Protein AF-A0AA35XN18-F1 (afdb_monomer)

Mean predicted aligned error: 10.0 Å

pLDDT: mean 86.42, std 17.16, range [40.06, 98.69]

Secondary structure (DSSP, 8-state):
-----------------------PPPP-HHHHHHHHHT-EE-TTS-EE-TTHHHHHHHHHHHHHHH-TTEEEEEEEEEEEEEEEE-SS-EEEEEEEEEEEEETT-SS-EEEEEEE-TTT--EE--EEEETTTTEEEEHHHHHHHHHHHHH--

Foldseek 3Di:
DDDDDDDDPPPPPPPPPPPPPPPPDADDPVNVVQQVVQWDADPVRATDTPPNVVLVVQQFVVCVVVPVQFPGWDDKGWDDKDWDDDPVGTFIWTKIWTFTDGPPDPHTAIFIWIAGPRVGDIDGQWDQDPVVRYIDRVVVVVVVVVVVVVVD

Radius of gyration: 24.9 Å; Cα contacts (8 Å, |Δi|>4): 191; chains: 1; bounding box: 86×48×55 Å

Nearest PDB structures (foldseek):
  2in5-assembly1_B  TM=7.064E-01  e=6.800E+00  Escherichia coli K-12
  2r4i-assembly1_B  TM=3.228E-01  e=2.141E+00  Cytophaga hutchinsonii ATCC 33406
  3ksp-assembly1_A-2  TM=3.504E-01  e=3.325E+00  Exiguobacterium sibiricum 255-15
  2kxg-assembly1_A  TM=3.631E-01  e=8.474E+00  Cucurbita maxima

Solvent-accessible surface area (backbone atoms only — not comparable to full-atom values): 9525 Å² total; per-residue (Å²): 135,84,88,79,82,88,87,82,80,81,77,80,77,77,76,81,79,78,80,76,76,80,75,80,83,74,69,50,74,65,57,56,51,53,53,63,73,43,54,41,74,48,99,86,72,47,66,40,56,70,63,50,72,59,51,55,51,51,48,47,52,50,46,55,69,74,37,78,61,46,74,48,71,79,48,77,42,70,71,49,76,49,76,47,83,56,99,88,51,51,52,57,33,39,35,27,44,34,35,30,35,37,67,97,44,90,63,75,43,61,46,60,35,39,34,27,81,87,83,67,50,70,49,60,62,55,42,81,38,78,94,77,71,42,60,42,51,51,66,64,53,54,54,52,56,55,51,58,61,74,77,106

Structure (mmCIF, N/CA/C/O backbone):
data_AF-A0AA35XN18-F1
#
_entry.id   AF-A0AA35XN18-F1
#
loop_
_atom_site.group_PDB
_atom_site.id
_atom_site.type_symbol
_atom_site.label_atom_id
_atom_site.label_alt_id
_atom_site.label_comp_id
_atom_site.label_asym_id
_atom_site.label_entity_id
_atom_site.label_seq_id
_atom_site.pdbx_PDB_ins_code
_atom_site.Cartn_x
_atom_site.Cartn_y
_atom_site.Cartn_z
_atom_site.occupancy
_atom_site.B_iso_or_equiv
_atom_site.auth_seq_id
_atom_site.auth_comp_id
_atom_site.auth_asym_id
_atom_site.auth_atom_id
_atom_site.pdbx_PDB_model_num
ATOM 1 N N . MET A 1 1 ? 68.238 -13.386 37.222 1.00 40.59 1 MET A N 1
ATOM 2 C CA . MET A 1 1 ? 67.939 -14.170 36.002 1.00 40.59 1 MET A CA 1
ATOM 3 C C . MET A 1 1 ? 66.487 -13.944 35.608 1.00 40.59 1 MET A C 1
ATOM 5 O O . MET A 1 1 ? 65.640 -14.123 36.467 1.00 40.59 1 MET A O 1
ATOM 9 N N . LYS A 1 2 ? 66.255 -13.660 34.314 1.00 42.41 2 LYS A N 1
ATOM 10 C CA . LYS A 1 2 ? 64.981 -13.736 33.560 1.00 42.41 2 LYS A CA 1
ATOM 11 C C . LYS A 1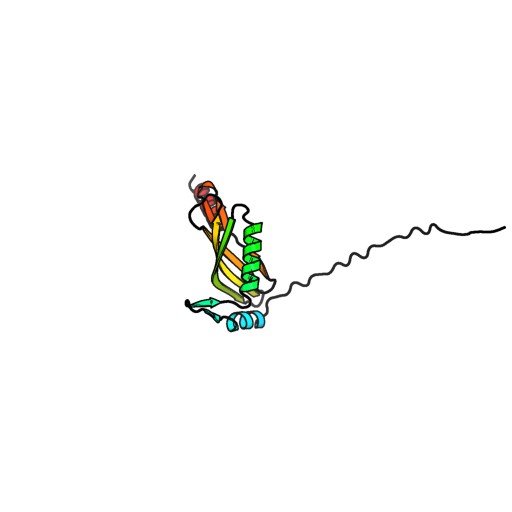 2 ? 63.956 -12.615 33.834 1.00 42.41 2 LYS A C 1
ATOM 13 O O . LYS A 1 2 ? 63.340 -12.593 34.883 1.00 42.41 2 LYS A O 1
ATOM 18 N N . LYS A 1 3 ? 63.825 -11.684 32.872 1.00 42.50 3 LYS A N 1
ATOM 19 C CA . LYS A 1 3 ? 62.665 -11.501 31.947 1.00 42.50 3 LYS A CA 1
ATOM 20 C C . LYS A 1 3 ? 61.751 -10.379 32.485 1.00 42.50 3 LYS A C 1
ATOM 22 O O . LYS A 1 3 ? 61.589 -10.294 33.684 1.00 42.50 3 LYS A O 1
ATOM 27 N N . CYS A 1 4 ? 61.150 -9.467 31.733 1.00 45.47 4 CYS A N 1
ATOM 28 C CA . CYS A 1 4 ? 60.997 -9.274 30.301 1.00 45.47 4 CYS A CA 1
ATOM 29 C C . CYS A 1 4 ? 60.789 -7.773 30.050 1.00 45.47 4 CYS A C 1
ATOM 31 O O . CYS A 1 4 ? 60.154 -7.078 30.837 1.00 45.47 4 CYS A O 1
ATOM 33 N N . LEU A 1 5 ? 61.334 -7.315 28.931 1.00 45.12 5 LEU A N 1
ATOM 34 C CA . LEU A 1 5 ? 61.043 -6.045 28.289 1.00 45.12 5 LEU A CA 1
ATOM 35 C C . LEU A 1 5 ? 59.566 -5.991 27.858 1.00 45.12 5 LEU A C 1
ATOM 37 O O . LEU A 1 5 ? 59.045 -7.014 27.422 1.00 45.12 5 LEU A O 1
ATOM 41 N N . SER A 1 6 ? 59.012 -4.774 27.840 1.00 50.03 6 SER A N 1
ATOM 42 C CA . SER A 1 6 ? 57.922 -4.321 26.960 1.00 50.03 6 SER A CA 1
ATOM 43 C C . SER A 1 6 ? 56.538 -4.935 27.172 1.00 50.03 6 SER A C 1
ATOM 45 O O . SER A 1 6 ? 56.379 -6.135 27.020 1.00 50.03 6 SER A O 1
ATOM 47 N N . LEU A 1 7 ? 55.528 -4.094 27.425 1.00 46.50 7 LEU A N 1
ATOM 48 C CA . LEU A 1 7 ? 54.203 -4.153 26.780 1.00 46.50 7 LEU A CA 1
ATOM 49 C C . LEU A 1 7 ? 53.260 -3.149 27.456 1.00 46.50 7 LEU A C 1
ATOM 51 O O . LEU A 1 7 ? 52.549 -3.479 28.396 1.00 46.50 7 LEU A O 1
ATOM 55 N N . LEU A 1 8 ? 53.233 -1.918 26.948 1.00 40.06 8 LEU A N 1
ATOM 56 C CA . LEU A 1 8 ? 51.986 -1.154 26.889 1.00 40.06 8 LEU A CA 1
ATOM 57 C C . LEU A 1 8 ? 52.066 -0.185 25.705 1.00 40.06 8 LEU A C 1
ATOM 59 O O . LEU A 1 8 ? 52.093 1.034 25.845 1.00 40.06 8 LEU A O 1
ATOM 63 N N . ALA A 1 9 ? 52.180 -0.758 24.506 1.00 47.88 9 ALA A N 1
ATOM 64 C CA . ALA A 1 9 ? 51.820 -0.039 23.297 1.00 47.88 9 ALA A CA 1
ATOM 65 C C . ALA A 1 9 ? 50.310 0.217 23.378 1.00 47.88 9 ALA A C 1
ATOM 67 O O . ALA A 1 9 ? 49.514 -0.720 23.319 1.00 47.88 9 ALA A O 1
ATOM 68 N N . ILE A 1 10 ? 49.934 1.476 23.591 1.00 52.22 10 ILE A N 1
ATOM 69 C CA . ILE A 1 10 ? 48.555 1.950 23.510 1.00 52.22 10 ILE A CA 1
ATOM 70 C C . ILE A 1 10 ? 48.096 1.690 22.074 1.00 52.22 10 ILE A C 1
ATOM 72 O O . ILE A 1 10 ? 48.487 2.384 21.137 1.00 52.22 10 ILE A O 1
ATOM 76 N N . PHE A 1 11 ? 47.324 0.622 21.903 1.00 48.34 11 PHE A N 1
ATOM 77 C CA . PHE A 1 11 ? 46.675 0.273 20.651 1.00 48.34 11 PHE A CA 1
ATOM 78 C C . PHE A 1 11 ? 45.570 1.308 20.414 1.00 48.34 11 PHE A C 1
ATOM 80 O O . PHE A 1 11 ? 44.488 1.226 20.992 1.00 48.34 11 PHE A O 1
ATOM 87 N N . ILE A 1 12 ? 45.855 2.321 19.594 1.00 56.25 12 ILE A N 1
ATOM 88 C CA . ILE A 1 12 ? 44.823 3.180 19.014 1.00 56.25 12 ILE A CA 1
ATOM 89 C C . ILE A 1 12 ? 44.071 2.302 18.011 1.00 56.25 12 ILE A C 1
ATOM 91 O O . ILE A 1 12 ? 44.497 2.123 16.871 1.00 56.25 12 ILE A O 1
ATOM 95 N N . VAL A 1 13 ? 42.972 1.701 18.459 1.00 56.22 13 VAL A N 1
ATOM 96 C CA . VAL A 1 13 ? 41.989 1.076 17.575 1.00 56.22 13 VAL A CA 1
ATOM 97 C C . VAL A 1 13 ? 41.266 2.217 16.866 1.00 56.22 13 VAL A C 1
ATOM 99 O O . VAL A 1 13 ? 40.279 2.750 17.362 1.00 56.22 13 VAL A O 1
ATOM 102 N N . VAL A 1 14 ? 41.801 2.639 15.720 1.00 56.88 14 VAL A N 1
ATOM 103 C CA . VAL A 1 14 ? 41.044 3.440 14.758 1.00 56.88 14 VAL A CA 1
ATOM 104 C C . VAL A 1 14 ? 39.990 2.506 14.179 1.00 56.88 14 VAL A C 1
ATOM 106 O O . VAL A 1 14 ? 40.282 1.665 13.329 1.00 56.88 14 VAL A O 1
ATOM 109 N N . THR A 1 15 ? 38.768 2.599 14.690 1.00 55.19 15 THR A N 1
ATOM 110 C CA . THR A 1 15 ? 37.610 1.991 14.049 1.00 55.19 15 THR A CA 1
ATOM 111 C C . THR A 1 15 ? 37.435 2.660 12.689 1.00 55.19 15 THR A C 1
ATOM 113 O O . THR A 1 15 ? 37.088 3.834 12.583 1.00 55.19 15 THR A O 1
ATOM 116 N N . LEU A 1 16 ? 37.727 1.908 11.628 1.00 53.66 16 LEU A N 1
ATOM 117 C CA . LEU A 1 16 ? 37.311 2.232 10.270 1.00 53.66 16 LEU A CA 1
ATOM 118 C C . LEU A 1 16 ? 35.782 2.287 10.260 1.00 53.66 16 LEU A C 1
ATOM 120 O O . LEU A 1 16 ? 35.112 1.261 10.168 1.00 53.66 16 LEU A O 1
ATOM 124 N N . VAL A 1 17 ? 35.225 3.489 10.387 1.00 61.75 17 VAL A N 1
ATOM 125 C CA . VAL A 1 17 ? 33.830 3.742 10.039 1.00 61.75 17 VAL A CA 1
ATOM 126 C C . VAL A 1 17 ? 33.756 3.622 8.521 1.00 61.75 17 VAL A C 1
ATOM 128 O O . VAL A 1 17 ? 34.115 4.540 7.788 1.00 61.75 17 VAL A O 1
ATOM 131 N N . SER A 1 18 ? 33.360 2.450 8.033 1.00 56.53 18 SER A N 1
ATOM 132 C CA . SER A 1 18 ? 33.000 2.267 6.633 1.00 56.53 18 SER A CA 1
ATOM 133 C C . SER A 1 18 ? 31.710 3.044 6.381 1.00 56.53 18 SER A C 1
ATOM 135 O O . SER A 1 18 ? 30.622 2.545 6.654 1.00 56.53 18 SER A O 1
ATOM 137 N N . THR A 1 19 ? 31.804 4.272 5.872 1.00 55.22 19 THR A N 1
ATOM 138 C CA . THR A 1 19 ? 30.643 4.945 5.281 1.00 55.22 19 THR A CA 1
ATOM 139 C C . THR A 1 19 ? 30.334 4.250 3.961 1.00 55.22 19 THR A C 1
ATOM 141 O O . THR A 1 19 ? 30.831 4.641 2.905 1.00 55.22 19 THR A O 1
ATOM 144 N N . ALA A 1 20 ? 29.561 3.168 4.023 1.00 57.56 20 ALA A N 1
ATOM 145 C CA . ALA A 1 20 ? 28.899 2.634 2.848 1.00 57.56 20 ALA A CA 1
ATOM 146 C C . ALA A 1 20 ? 27.914 3.703 2.360 1.00 57.56 20 ALA A C 1
ATOM 148 O O . ALA A 1 20 ? 26.862 3.916 2.958 1.00 57.56 20 ALA A O 1
ATOM 149 N N . THR A 1 21 ? 28.275 4.424 1.302 1.00 53.62 21 THR A N 1
ATOM 150 C CA . THR A 1 21 ? 27.311 5.224 0.551 1.00 53.62 21 THR A CA 1
ATOM 151 C C . THR A 1 21 ? 26.347 4.241 -0.108 1.00 53.62 21 THR A C 1
ATOM 153 O O . THR A 1 21 ? 26.713 3.591 -1.090 1.00 53.62 21 THR A O 1
ATOM 156 N N . ALA A 1 22 ? 25.145 4.069 0.445 1.00 56.06 22 ALA A N 1
ATOM 157 C CA . ALA A 1 22 ? 24.075 3.403 -0.282 1.00 56.06 22 ALA A CA 1
ATOM 158 C C . ALA A 1 22 ? 23.799 4.261 -1.522 1.00 56.06 22 ALA A C 1
ATOM 160 O O . ALA A 1 22 ? 23.341 5.393 -1.408 1.00 56.06 22 ALA A O 1
ATOM 161 N N . GLN A 1 23 ? 24.193 3.786 -2.702 1.00 59.50 23 GLN A N 1
ATOM 162 C CA . GLN A 1 23 ? 23.826 4.464 -3.935 1.00 59.50 23 GLN A CA 1
ATOM 163 C C . GLN A 1 23 ? 22.333 4.218 -4.136 1.00 59.50 23 GLN A C 1
ATOM 165 O O . GLN A 1 23 ? 21.933 3.075 -4.360 1.00 59.50 23 GLN A O 1
ATOM 170 N N . ASP A 1 24 ? 21.522 5.272 -4.028 1.00 69.38 24 ASP A N 1
ATOM 171 C CA . ASP A 1 24 ? 20.087 5.170 -4.270 1.00 69.38 24 ASP A CA 1
ATOM 172 C C . ASP A 1 24 ? 19.862 4.639 -5.686 1.00 69.38 24 ASP A C 1
ATOM 174 O O . ASP A 1 24 ? 20.267 5.243 -6.689 1.00 69.38 24 ASP A O 1
ATOM 178 N N . LYS A 1 25 ? 19.259 3.451 -5.764 1.00 81.19 25 LYS A N 1
ATOM 179 C CA . LYS A 1 25 ? 18.857 2.853 -7.031 1.00 81.19 25 LYS A CA 1
ATOM 180 C C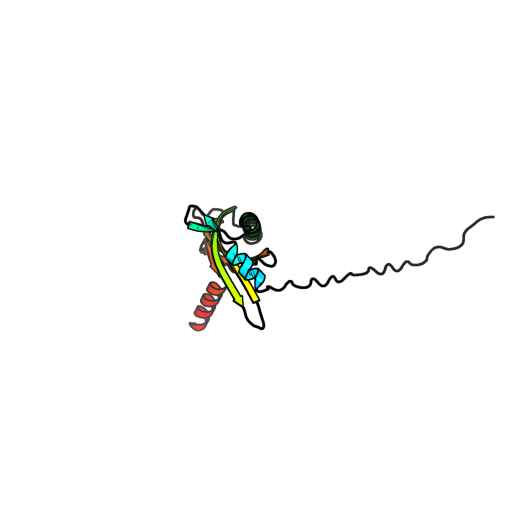 . LYS A 1 25 ? 17.823 3.792 -7.652 1.00 81.19 25 LYS A C 1
ATOM 182 O O . LYS A 1 25 ? 16.846 4.135 -7.000 1.00 81.19 25 LYS A O 1
ATOM 187 N N . LYS A 1 26 ? 18.048 4.227 -8.893 1.00 86.38 26 LYS A N 1
ATOM 188 C CA . LYS A 1 26 ? 17.102 5.068 -9.641 1.00 86.38 26 LYS A CA 1
ATOM 189 C C . LYS A 1 26 ? 16.214 4.204 -10.528 1.00 86.38 26 LYS A C 1
ATOM 191 O O . LYS A 1 26 ? 16.700 3.216 -11.074 1.00 86.38 26 LYS A O 1
ATOM 196 N N . VAL A 1 27 ? 14.955 4.606 -10.691 1.00 91.19 27 VAL A N 1
ATOM 197 C CA . VAL A 1 27 ? 14.019 3.960 -11.621 1.00 91.19 27 VAL A CA 1
ATOM 198 C C . VAL A 1 27 ? 14.500 4.166 -13.059 1.00 91.19 27 VAL A C 1
ATOM 200 O O . VAL A 1 27 ? 14.851 5.286 -13.451 1.00 91.19 27 VAL A O 1
ATOM 203 N N . VAL A 1 28 ? 14.509 3.098 -13.855 1.00 92.31 28 VAL A N 1
ATOM 204 C CA . VAL A 1 28 ? 14.809 3.132 -15.298 1.00 92.31 28 VAL A CA 1
ATOM 205 C C . VAL A 1 28 ? 13.595 2.715 -16.132 1.00 92.31 28 VAL A C 1
ATOM 207 O O . VAL A 1 28 ? 12.628 2.182 -15.596 1.00 92.31 28 VAL A O 1
ATOM 210 N N . ILE A 1 29 ? 13.619 2.970 -17.448 1.00 91.44 29 ILE A N 1
ATOM 211 C CA . ILE A 1 29 ? 12.483 2.684 -18.351 1.00 91.44 29 ILE A CA 1
ATOM 212 C C . ILE A 1 29 ? 12.100 1.195 -18.295 1.00 91.44 29 ILE A C 1
ATOM 214 O O . ILE A 1 29 ? 10.922 0.842 -18.266 1.00 91.44 29 ILE A O 1
ATOM 218 N N . GLU A 1 30 ? 13.104 0.331 -18.201 1.00 93.75 30 GLU A N 1
ATOM 219 C CA . GLU A 1 30 ? 12.968 -1.119 -18.123 1.00 93.75 30 GLU A CA 1
ATOM 220 C C . GLU A 1 30 ? 12.203 -1.568 -16.873 1.00 93.75 30 GLU A C 1
ATOM 222 O O . GLU A 1 30 ? 11.480 -2.562 -16.934 1.00 93.75 30 GLU A O 1
ATOM 227 N N . ASP A 1 31 ? 12.304 -0.834 -15.758 1.00 93.62 31 ASP A N 1
ATOM 228 C CA . ASP A 1 31 ? 11.530 -1.142 -14.556 1.00 93.62 31 ASP A CA 1
ATOM 229 C C . ASP A 1 31 ? 10.028 -0.944 -14.822 1.00 93.62 31 ASP A C 1
ATOM 231 O O . ASP A 1 31 ? 9.220 -1.775 -14.412 1.00 93.62 31 ASP A O 1
ATOM 235 N N . PHE A 1 32 ? 9.639 0.109 -15.552 1.00 91.31 32 PHE A N 1
ATOM 236 C CA . PHE A 1 32 ? 8.233 0.362 -15.892 1.00 91.31 32 PHE A CA 1
ATOM 237 C C . PHE A 1 32 ? 7.671 -0.667 -16.864 1.00 91.31 32 PHE A C 1
ATOM 239 O O . PHE A 1 32 ? 6.541 -1.116 -16.668 1.00 91.31 32 PHE A O 1
ATOM 246 N N . ILE A 1 33 ? 8.449 -1.014 -17.897 1.00 93.12 33 ILE A N 1
ATOM 247 C CA . ILE A 1 33 ? 8.079 -2.039 -18.880 1.00 93.12 33 ILE A CA 1
ATOM 248 C C . ILE A 1 33 ? 7.851 -3.356 -18.148 1.00 93.12 33 ILE A C 1
ATOM 250 O O . ILE A 1 33 ? 6.784 -3.948 -18.273 1.00 93.12 33 ILE A O 1
ATOM 254 N N . LYS A 1 34 ? 8.804 -3.747 -17.294 1.00 95.38 34 LYS A N 1
ATOM 255 C CA . LYS A 1 34 ? 8.698 -4.967 -16.500 1.00 95.38 34 LYS A CA 1
ATOM 256 C C . LYS A 1 34 ? 7.426 -4.988 -15.657 1.00 95.38 34 LYS A C 1
ATOM 258 O O . LYS A 1 34 ? 6.745 -6.002 -15.679 1.00 95.38 34 LYS A O 1
ATOM 263 N N . GLN A 1 35 ? 7.110 -3.918 -14.919 1.00 94.75 35 GLN A N 1
ATOM 264 C CA . GLN A 1 35 ? 5.898 -3.889 -14.087 1.00 94.75 35 GLN A CA 1
ATOM 265 C C . GLN A 1 35 ? 4.619 -4.017 -14.923 1.00 94.75 35 GLN A C 1
ATOM 267 O O . GLN A 1 35 ? 3.770 -4.831 -14.580 1.00 94.75 35 GLN A O 1
ATOM 272 N N . HIS A 1 36 ? 4.502 -3.267 -16.025 1.00 91.62 36 HIS A N 1
ATOM 273 C CA . HIS A 1 36 ? 3.318 -3.316 -16.891 1.00 91.62 36 HIS A CA 1
ATOM 274 C C . HIS A 1 36 ? 3.122 -4.681 -17.557 1.00 91.62 36 HIS A C 1
ATOM 276 O O . HIS A 1 36 ? 2.006 -5.188 -17.597 1.00 91.62 36 HIS A O 1
ATOM 282 N N . GLU A 1 37 ? 4.190 -5.279 -18.086 1.00 94.12 37 GLU A N 1
ATOM 283 C CA . GLU A 1 37 ? 4.111 -6.569 -18.784 1.00 94.12 37 GLU A CA 1
ATOM 284 C C . GLU A 1 37 ? 3.795 -7.739 -17.846 1.00 94.12 37 GLU A C 1
ATOM 286 O O . GLU A 1 37 ? 3.328 -8.778 -18.303 1.00 94.12 37 GLU A O 1
ATOM 291 N N . GLY A 1 38 ? 4.056 -7.592 -16.546 1.00 93.19 38 GLY A N 1
ATOM 292 C CA . GLY A 1 38 ? 3.787 -8.634 -15.558 1.00 93.19 38 GLY A CA 1
ATOM 293 C C . GLY A 1 38 ? 2.448 -8.509 -14.838 1.00 93.19 38 GLY A C 1
ATOM 294 O O . GLY A 1 38 ? 2.289 -9.134 -13.791 1.00 93.19 38 GLY A O 1
ATOM 295 N N . PHE A 1 39 ? 1.516 -7.701 -15.346 1.00 95.12 39 PHE A N 1
ATOM 296 C CA . PHE A 1 39 ? 0.135 -7.721 -14.876 1.00 95.12 39 PHE A CA 1
ATOM 297 C C . PHE A 1 39 ? -0.584 -8.976 -15.365 1.00 95.12 39 PHE A C 1
ATOM 299 O O . PHE A 1 39 ? -0.586 -9.294 -16.554 1.00 95.12 39 PHE A O 1
ATOM 306 N N . GLU A 1 40 ? -1.220 -9.669 -14.429 1.00 95.06 40 GLU A N 1
ATOM 307 C CA . GLU A 1 40 ? -2.091 -10.811 -14.692 1.00 95.06 40 GLU A CA 1
ATOM 308 C C . GLU A 1 40 ? -3.527 -10.455 -14.290 1.00 95.06 40 GLU A C 1
ATOM 310 O O . GLU A 1 40 ? -3.734 -9.625 -13.412 1.00 95.06 40 GLU A O 1
ATOM 315 N N . GLU A 1 41 ? -4.527 -11.075 -14.909 1.00 94.25 41 GLU A N 1
ATOM 316 C CA . GLU A 1 41 ? -5.934 -10.930 -14.517 1.00 94.25 41 GLU A CA 1
ATOM 317 C C . GLU A 1 41 ? -6.368 -12.175 -13.736 1.00 94.25 41 GLU A C 1
ATOM 319 O O . GLU A 1 41 ? -6.063 -13.307 -14.132 1.00 94.25 41 GLU A O 1
ATOM 324 N N . ASN A 1 42 ? -7.053 -11.983 -12.609 1.00 90.62 42 ASN A N 1
ATOM 325 C CA . ASN A 1 42 ? -7.605 -13.086 -11.828 1.00 90.62 42 ASN A CA 1
ATOM 326 C C . ASN A 1 42 ? -9.003 -13.503 -12.322 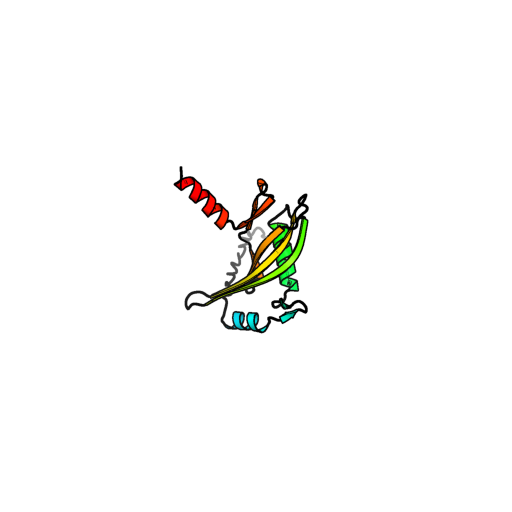1.00 90.62 42 ASN A C 1
ATOM 328 O O . ASN A 1 42 ? -9.563 -12.922 -13.246 1.00 90.62 42 ASN A O 1
ATOM 332 N N . ALA A 1 43 ? -9.585 -14.538 -11.709 1.00 91.94 43 ALA A N 1
ATOM 333 C CA . ALA A 1 43 ? -10.895 -15.057 -12.118 1.00 91.94 43 ALA A CA 1
ATOM 334 C C . ALA A 1 43 ? -12.052 -14.053 -11.934 1.00 91.94 43 ALA A C 1
ATOM 336 O O . ALA A 1 43 ? -13.096 -14.214 -12.564 1.00 91.94 43 ALA A O 1
ATOM 337 N N . ASP A 1 44 ? -11.856 -13.045 -11.085 1.00 90.06 44 ASP A N 1
ATOM 338 C CA . ASP A 1 44 ? -12.828 -12.004 -10.757 1.00 90.06 44 ASP A CA 1
ATOM 339 C C . ASP A 1 44 ? -12.615 -10.726 -11.598 1.00 90.06 44 ASP A C 1
ATOM 341 O O . ASP A 1 44 ? -13.343 -9.748 -11.434 1.00 90.06 44 ASP A O 1
ATOM 345 N N . GLY A 1 45 ? -11.645 -10.737 -12.522 1.00 90.19 45 GLY A N 1
ATOM 346 C CA . GLY A 1 45 ? -11.302 -9.598 -13.373 1.00 90.19 45 GLY A CA 1
ATOM 347 C C . GLY A 1 45 ? -10.408 -8.550 -12.704 1.00 90.19 45 GLY A C 1
ATOM 348 O O . GLY A 1 45 ? -10.265 -7.444 -13.223 1.00 90.19 45 GLY A O 1
ATOM 349 N N . GLU A 1 46 ? -9.813 -8.858 -11.548 1.00 89.69 46 GLU A N 1
ATOM 350 C CA . GLU A 1 46 ? -8.889 -7.953 -10.859 1.00 89.69 46 GLU A CA 1
ATOM 351 C C . GLU A 1 46 ? -7.458 -8.130 -11.378 1.00 89.69 46 GLU A C 1
ATOM 353 O O . GLU A 1 46 ? -6.990 -9.249 -11.622 1.00 89.69 46 GLU A O 1
ATOM 358 N N . ILE A 1 47 ? -6.734 -7.015 -11.485 1.00 92.81 47 ILE A N 1
ATOM 359 C CA . ILE A 1 47 ? -5.319 -7.016 -11.855 1.00 92.81 47 ILE A CA 1
ATOM 360 C C . ILE A 1 47 ? -4.472 -7.499 -10.672 1.00 92.81 47 ILE A C 1
ATOM 362 O O . ILE A 1 47 ? -4.564 -7.000 -9.550 1.00 92.81 47 ILE A O 1
ATOM 366 N N . ILE A 1 48 ? -3.587 -8.451 -10.949 1.00 94.62 48 ILE A N 1
ATOM 367 C CA . ILE A 1 48 ? -2.564 -8.954 -10.044 1.00 94.62 48 ILE A CA 1
ATOM 368 C C . ILE A 1 48 ? -1.202 -8.416 -10.507 1.00 94.62 48 ILE A C 1
ATOM 370 O O . ILE A 1 48 ? -0.722 -8.804 -11.575 1.00 94.62 48 ILE A O 1
ATOM 374 N N . PRO A 1 49 ? -0.532 -7.564 -9.708 1.00 95.19 49 PRO A N 1
ATOM 375 C CA . PRO A 1 49 ? 0.826 -7.132 -9.997 1.00 95.19 49 PRO A CA 1
ATOM 376 C C . PRO A 1 49 ? 1.850 -8.228 -9.688 1.00 95.19 49 PRO A C 1
ATOM 378 O O . PRO A 1 49 ? 1.618 -9.152 -8.895 1.00 95.19 49 PRO A O 1
ATOM 381 N N . ILE A 1 50 ? 3.045 -8.074 -10.259 1.00 94.88 50 ILE A N 1
ATOM 382 C CA . ILE A 1 50 ? 4.173 -8.973 -10.016 1.00 94.88 50 ILE A CA 1
ATOM 383 C C . ILE A 1 50 ? 4.437 -9.079 -8.514 1.00 94.88 50 ILE A C 1
ATOM 385 O O . ILE A 1 50 ? 4.566 -8.080 -7.811 1.00 94.88 50 ILE A O 1
ATOM 389 N N . ASN A 1 51 ? 4.607 -10.312 -8.033 1.00 93.94 51 ASN A N 1
ATOM 390 C CA . ASN A 1 51 ? 4.999 -10.592 -6.652 1.00 93.94 51 ASN A CA 1
ATOM 391 C C . ASN A 1 51 ? 3.974 -10.133 -5.592 1.00 93.94 51 ASN A C 1
ATOM 393 O O . ASN A 1 51 ? 4.337 -9.818 -4.455 1.00 93.94 51 ASN A O 1
ATOM 397 N N . ILE A 1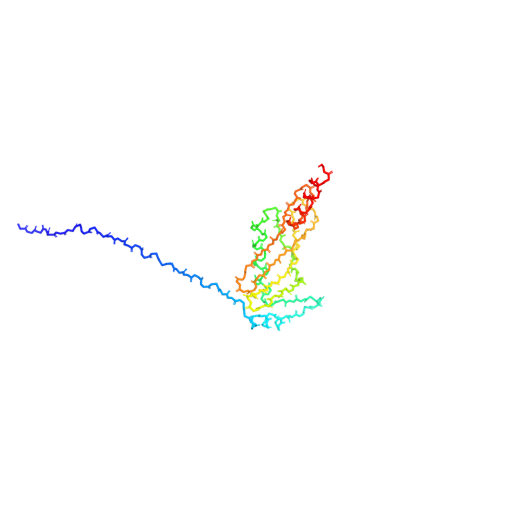 52 ? 2.679 -10.172 -5.930 1.00 95.81 52 ILE A N 1
ATOM 398 C CA . ILE A 1 52 ? 1.568 -9.793 -5.040 1.00 95.81 52 ILE A CA 1
ATOM 399 C C . ILE A 1 52 ? 1.649 -10.400 -3.628 1.00 95.81 52 ILE A C 1
ATOM 401 O O . ILE A 1 52 ? 1.286 -9.758 -2.649 1.00 95.81 52 ILE A O 1
ATOM 405 N N . LYS A 1 53 ? 2.176 -11.624 -3.474 1.00 96.06 53 LYS A N 1
ATOM 406 C CA . LYS A 1 53 ? 2.318 -12.273 -2.158 1.00 96.06 53 LYS A CA 1
ATOM 407 C C . LYS A 1 53 ? 3.287 -11.528 -1.241 1.00 96.06 53 LYS A C 1
ATOM 409 O O . LYS A 1 53 ? 2.999 -11.372 -0.055 1.00 96.06 53 LYS A O 1
ATOM 414 N N . GLU A 1 54 ? 4.430 -11.089 -1.766 1.00 97.25 54 GLU A N 1
ATOM 415 C CA . GLU A 1 54 ? 5.406 -10.322 -0.989 1.00 97.25 54 GLU A CA 1
ATOM 416 C C . GLU A 1 54 ? 4.886 -8.912 -0.706 1.00 97.25 54 GLU A C 1
ATOM 418 O O . GLU A 1 54 ? 5.000 -8.443 0.427 1.00 97.25 54 GLU A O 1
ATOM 423 N N . ILE A 1 55 ? 4.261 -8.275 -1.699 1.00 97.88 55 ILE A N 1
ATOM 424 C CA . ILE A 1 55 ? 3.647 -6.950 -1.553 1.00 97.88 55 ILE A CA 1
ATOM 425 C C . ILE A 1 55 ? 2.603 -6.981 -0.434 1.00 97.88 55 ILE A C 1
ATOM 427 O O . ILE A 1 55 ? 2.711 -6.234 0.537 1.00 97.88 55 ILE A O 1
ATOM 431 N N . ASN A 1 56 ? 1.675 -7.938 -0.484 1.00 98.25 56 ASN A N 1
ATOM 432 C CA . ASN A 1 56 ? 0.639 -8.106 0.531 1.00 98.25 56 ASN A CA 1
ATOM 433 C C . ASN A 1 56 ? 1.211 -8.390 1.925 1.00 98.25 56 ASN A C 1
ATOM 435 O O . ASN A 1 56 ? 0.591 -8.037 2.925 1.00 98.25 56 ASN A O 1
ATOM 439 N N . LYS A 1 57 ? 2.377 -9.037 2.031 1.00 98.38 57 LYS A N 1
ATOM 440 C CA . LYS A 1 57 ? 3.053 -9.225 3.322 1.00 98.38 57 LYS A CA 1
ATOM 441 C C . LYS A 1 57 ? 3.609 -7.903 3.856 1.00 98.38 57 LYS A C 1
ATOM 443 O O . LYS A 1 57 ? 3.441 -7.623 5.039 1.00 98.38 57 LYS A O 1
ATOM 448 N N . LYS A 1 58 ? 4.255 -7.106 3.002 1.00 98.50 58 LYS A N 1
ATOM 449 C CA . LYS A 1 58 ? 4.814 -5.799 3.382 1.00 98.50 58 LYS A CA 1
ATOM 450 C C . LYS A 1 58 ? 3.723 -4.806 3.765 1.00 98.50 58 LYS A C 1
ATOM 452 O O . LYS 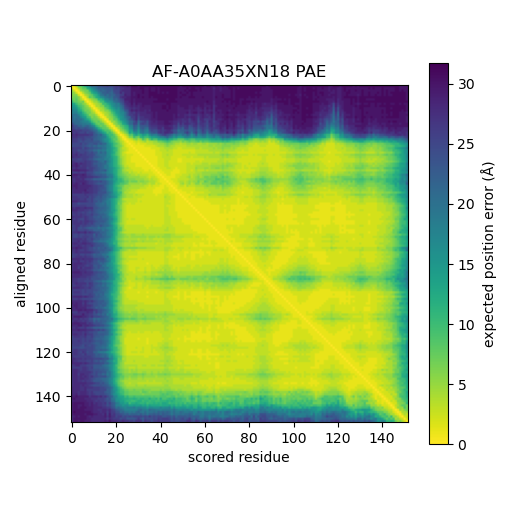A 1 58 ? 3.879 -4.117 4.762 1.00 98.50 58 LYS A O 1
ATOM 457 N N . ILE A 1 59 ? 2.614 -4.787 3.027 1.00 98.69 59 ILE A N 1
ATOM 458 C CA . ILE A 1 59 ? 1.460 -3.933 3.329 1.00 98.69 59 ILE A CA 1
ATOM 459 C C . ILE A 1 59 ? 0.858 -4.282 4.690 1.00 98.69 59 ILE A C 1
ATOM 461 O O . ILE A 1 59 ? 0.660 -3.383 5.497 1.00 98.69 59 ILE A O 1
ATOM 465 N N . ARG A 1 60 ? 0.634 -5.572 4.987 1.00 98.56 60 ARG A N 1
ATOM 466 C CA . ARG A 1 60 ? 0.139 -5.983 6.314 1.00 98.56 60 ARG A CA 1
ATOM 467 C C . ARG A 1 60 ? 1.072 -5.534 7.431 1.00 98.56 60 ARG A C 1
ATOM 469 O O . ARG A 1 60 ? 0.618 -4.891 8.360 1.00 98.56 60 ARG A O 1
ATOM 476 N N . PHE A 1 61 ? 2.371 -5.801 7.288 1.00 98.31 61 PHE A N 1
ATOM 477 C CA . PHE A 1 61 ? 3.361 -5.380 8.280 1.00 98.31 61 PHE A CA 1
ATOM 478 C C . PHE A 1 61 ? 3.361 -3.859 8.492 1.00 98.31 61 PHE A C 1
ATOM 480 O O . PHE A 1 61 ? 3.394 -3.398 9.624 1.00 98.31 61 PHE A O 1
ATOM 487 N N . PHE A 1 62 ? 3.283 -3.086 7.407 1.00 98.56 62 PHE A N 1
ATOM 488 C CA . PHE A 1 62 ? 3.201 -1.631 7.475 1.00 98.56 62 PHE A CA 1
ATOM 489 C C . PHE A 1 62 ? 1.935 -1.148 8.196 1.00 98.56 62 PHE A C 1
ATOM 491 O O . PHE A 1 62 ? 2.033 -0.266 9.042 1.00 98.56 62 PHE A O 1
ATOM 498 N N . ILE A 1 63 ? 0.764 -1.715 7.886 1.00 98.44 63 ILE A N 1
ATOM 499 C CA . ILE A 1 63 ? -0.499 -1.345 8.542 1.00 98.44 63 ILE A CA 1
ATOM 500 C C . ILE A 1 63 ? -0.450 -1.692 10.031 1.00 98.44 63 ILE A C 1
ATOM 502 O O . ILE A 1 63 ? -0.787 -0.840 10.847 1.00 98.44 63 ILE A O 1
ATOM 506 N N . ASP A 1 64 ? 0.011 -2.897 10.375 1.00 97.38 64 ASP A N 1
ATOM 507 C CA . ASP A 1 64 ? 0.115 -3.361 11.762 1.00 97.38 64 ASP A CA 1
ATOM 508 C C . ASP A 1 64 ? 1.077 -2.477 12.585 1.00 97.38 64 ASP A C 1
ATOM 510 O O . ASP A 1 64 ? 0.846 -2.237 13.769 1.00 97.38 64 ASP A O 1
ATOM 514 N N . GLU A 1 65 ? 2.153 -1.970 11.967 1.00 97.88 65 GLU A N 1
ATOM 515 C CA . GLU A 1 65 ? 3.105 -1.056 12.614 1.00 97.88 65 GLU A CA 1
ATOM 516 C C . GLU A 1 65 ? 2.563 0.379 12.722 1.00 97.88 65 GLU A C 1
ATOM 518 O O . GLU A 1 65 ? 2.710 1.016 13.767 1.00 97.88 65 GLU A O 1
ATOM 523 N N . LYS A 1 66 ? 1.935 0.898 11.658 1.00 97.69 66 LYS A N 1
ATOM 524 C CA . LYS A 1 66 ? 1.470 2.292 11.586 1.00 97.69 66 LYS A CA 1
ATOM 525 C C . LYS A 1 66 ? 0.178 2.532 12.372 1.00 97.69 66 LYS A C 1
ATOM 527 O O . LYS A 1 66 ? 0.009 3.619 12.921 1.00 97.69 66 LYS A O 1
ATOM 532 N N . PHE A 1 67 ? -0.724 1.553 12.427 1.00 97.56 67 PHE A N 1
ATOM 533 C CA . PHE A 1 67 ? -2.062 1.699 13.004 1.00 97.56 67 PHE A CA 1
ATOM 534 C C . PHE A 1 67 ? -2.315 0.649 14.099 1.00 97.56 67 PHE A C 1
ATOM 536 O O . PHE A 1 67 ? -2.942 -0.379 13.843 1.00 97.56 67 PHE A O 1
ATOM 543 N N . PRO A 1 68 ? -1.877 0.901 15.349 1.00 96.62 68 PRO A N 1
ATOM 544 C CA . PRO A 1 68 ? -2.014 -0.057 16.453 1.00 96.62 68 PRO A CA 1
ATOM 545 C C . PRO A 1 68 ? -3.461 -0.422 16.821 1.00 96.62 68 PRO A C 1
ATOM 547 O O . PRO A 1 68 ? -3.694 -1.399 17.527 1.00 96.62 68 PRO A O 1
ATOM 550 N N . ASN A 1 69 ? -4.433 0.380 16.382 1.00 96.88 69 ASN A N 1
ATOM 551 C CA . ASN A 1 69 ? -5.865 0.154 16.566 1.00 96.88 69 ASN A CA 1
ATOM 552 C C . ASN A 1 69 ? -6.466 -0.822 15.532 1.00 96.88 69 ASN A C 1
ATOM 554 O O . ASN A 1 69 ? -7.627 -1.218 15.664 1.00 96.88 69 ASN A O 1
ATOM 558 N N . VAL A 1 70 ? -5.706 -1.221 14.506 1.00 97.88 70 VAL A N 1
ATOM 559 C CA . VAL A 1 70 ? -6.118 -2.236 13.530 1.00 97.88 70 VAL A CA 1
ATOM 560 C C . VAL A 1 70 ? -5.860 -3.636 14.094 1.00 97.88 70 VAL A C 1
ATOM 562 O O . VAL A 1 70 ? -4.743 -3.987 14.453 1.00 97.88 70 VAL A O 1
ATOM 565 N N . GLU A 1 71 ? -6.904 -4.464 14.143 1.00 97.25 71 GLU A N 1
ATOM 566 C CA . GLU A 1 71 ? -6.845 -5.864 14.578 1.00 97.25 71 GLU A CA 1
ATOM 567 C C . GLU A 1 71 ? -6.266 -6.772 13.482 1.00 97.25 71 GLU A C 1
ATOM 569 O O . GLU A 1 71 ? -5.443 -7.644 13.753 1.00 97.25 71 GLU A O 1
ATOM 574 N N . TYR A 1 72 ? -6.718 -6.590 12.235 1.00 97.69 72 TYR A N 1
ATOM 575 C CA . TYR A 1 72 ? -6.161 -7.274 11.067 1.00 97.69 72 TYR A CA 1
ATOM 576 C C . TYR A 1 72 ? -6.536 -6.588 9.749 1.00 97.69 72 TYR A C 1
ATOM 578 O O . TYR A 1 72 ? -7.575 -5.938 9.619 1.00 97.69 72 TYR A O 1
ATOM 586 N N . THR A 1 73 ? -5.729 -6.833 8.714 1.00 98.25 73 THR A N 1
ATOM 587 C CA . THR A 1 73 ? -6.052 -6.477 7.323 1.00 98.25 73 THR A CA 1
ATOM 588 C C . THR A 1 73 ? -6.667 -7.673 6.594 1.00 98.25 73 THR A C 1
ATOM 590 O O . THR A 1 73 ? -5.990 -8.678 6.337 1.00 98.25 73 THR A O 1
ATOM 593 N N . ARG A 1 74 ? -7.958 -7.572 6.253 1.00 96.25 74 ARG A N 1
ATOM 594 C CA . ARG A 1 74 ? -8.753 -8.639 5.626 1.00 96.25 74 ARG A CA 1
ATOM 595 C C . ARG A 1 74 ? -8.384 -8.839 4.163 1.00 96.25 74 ARG A C 1
A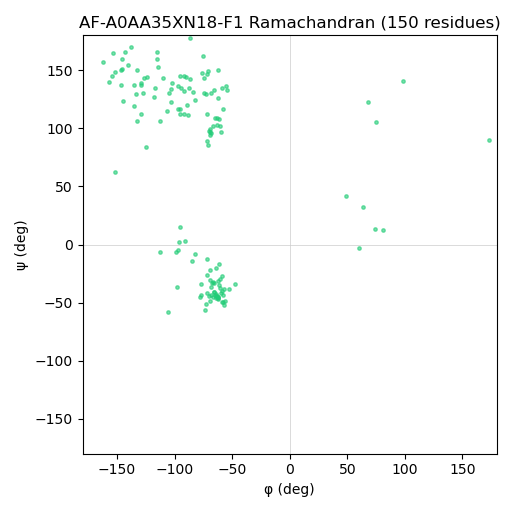TOM 597 O O . ARG A 1 74 ? -8.042 -9.953 3.771 1.00 96.25 74 ARG A O 1
ATOM 604 N N . ASN A 1 75 ? -8.479 -7.772 3.374 1.00 96.06 75 ASN A N 1
ATOM 605 C CA . ASN A 1 75 ? -8.225 -7.801 1.939 1.00 96.06 75 ASN A CA 1
ATOM 606 C C . ASN A 1 75 ? -7.316 -6.644 1.522 1.00 96.06 75 ASN A C 1
ATOM 608 O O . ASN A 1 75 ? -7.329 -5.591 2.155 1.00 96.06 75 ASN A O 1
ATOM 612 N N . ILE A 1 76 ? -6.530 -6.865 0.473 1.00 97.50 76 ILE A N 1
ATOM 613 C CA . ILE A 1 76 ? -5.642 -5.873 -0.137 1.00 97.50 76 ILE A CA 1
ATOM 614 C C . ILE A 1 76 ? -5.900 -5.964 -1.633 1.00 97.50 76 ILE A C 1
ATOM 616 O O . ILE A 1 76 ? -5.531 -6.958 -2.260 1.00 97.50 76 ILE A O 1
ATOM 620 N N . ILE A 1 77 ? -6.590 -4.962 -2.161 1.00 96.12 77 ILE A N 1
ATOM 621 C CA . ILE A 1 77 ? -7.069 -4.927 -3.540 1.00 96.12 77 ILE A CA 1
ATOM 622 C C . ILE A 1 77 ? -6.166 -3.974 -4.302 1.00 96.12 77 ILE A C 1
ATOM 624 O O . ILE A 1 77 ? -5.902 -2.868 -3.832 1.00 96.12 77 ILE A O 1
ATOM 628 N N . TRP A 1 78 ? -5.658 -4.412 -5.448 1.00 97.25 78 TRP A N 1
ATOM 629 C CA . TRP A 1 78 ? -4.913 -3.527 -6.332 1.00 97.25 78 TRP A CA 1
ATOM 630 C C . TRP A 1 78 ? -5.861 -2.485 -6.928 1.00 97.25 78 TRP A C 1
ATOM 632 O O . TRP A 1 78 ? -6.922 -2.845 -7.431 1.00 97.25 78 TRP A O 1
ATOM 642 N N . ASP A 1 79 ? -5.482 -1.214 -6.852 1.00 96.88 79 ASP A N 1
ATOM 643 C CA . ASP A 1 79 ? -6.293 -0.099 -7.344 1.00 96.88 79 ASP A CA 1
ATOM 644 C C . ASP A 1 79 ? -5.726 0.472 -8.644 1.00 96.88 79 ASP A C 1
ATOM 646 O O . ASP A 1 79 ? -6.385 0.499 -9.683 1.00 96.88 79 ASP A O 1
ATOM 650 N N . SER A 1 80 ? -4.471 0.915 -8.593 1.00 96.44 80 SER A N 1
ATOM 651 C CA . SER A 1 80 ? -3.863 1.646 -9.696 1.00 96.44 80 SER A CA 1
ATOM 652 C C . SER A 1 80 ? -2.343 1.504 -9.727 1.00 96.44 80 SER A C 1
ATOM 654 O O . SER A 1 80 ? -1.691 1.046 -8.783 1.00 96.44 80 SER A O 1
ATOM 656 N N . TYR A 1 81 ? -1.754 1.879 -10.863 1.00 95.81 81 TYR A N 1
ATOM 657 C CA . TYR A 1 81 ? -0.312 1.996 -11.031 1.00 95.81 81 TYR A CA 1
ATOM 658 C C . TYR A 1 81 ? 0.024 3.363 -11.618 1.00 95.81 81 TYR A C 1
ATOM 660 O O . TYR A 1 81 ? -0.312 3.668 -12.762 1.00 95.81 81 TYR A O 1
ATOM 668 N N . GLU A 1 82 ? 0.676 4.189 -10.811 1.00 94.88 82 GLU A N 1
ATOM 669 C CA . GLU A 1 82 ? 1.089 5.539 -11.161 1.00 94.88 82 GLU A CA 1
ATOM 670 C C . GLU A 1 82 ? 2.528 5.518 -11.676 1.00 94.88 82 GLU A C 1
ATOM 672 O O . GLU A 1 82 ? 3.411 4.898 -11.078 1.00 94.88 82 GLU A O 1
ATOM 677 N N . THR A 1 83 ? 2.783 6.222 -12.778 1.00 93.44 83 THR A N 1
ATOM 678 C CA . THR A 1 83 ? 4.127 6.373 -13.341 1.00 93.44 83 THR A CA 1
ATOM 679 C C . THR A 1 83 ? 4.382 7.815 -13.739 1.00 93.44 83 THR A C 1
ATOM 681 O O . THR A 1 83 ? 3.549 8.430 -14.403 1.00 93.44 83 THR A O 1
ATOM 684 N N . PHE A 1 84 ? 5.574 8.314 -13.432 1.00 92.94 84 PHE A N 1
ATOM 685 C CA . PHE A 1 84 ? 6.062 9.605 -13.892 1.00 92.94 84 PHE A CA 1
ATOM 686 C C . PHE A 1 84 ? 7.425 9.440 -14.549 1.00 92.94 84 PHE A C 1
ATOM 688 O O . PHE A 1 84 ? 8.332 8.821 -13.988 1.00 92.94 84 PHE A O 1
ATOM 695 N N . ILE A 1 85 ? 7.577 10.004 -15.747 1.00 90.94 85 ILE A N 1
ATOM 696 C CA . ILE A 1 85 ? 8.822 9.946 -16.511 1.00 90.94 85 ILE A CA 1
ATOM 697 C C . ILE A 1 85 ? 9.126 11.331 -17.069 1.00 90.94 85 ILE A C 1
ATOM 699 O O . ILE A 1 85 ? 8.386 11.869 -17.889 1.00 90.94 85 ILE A O 1
ATOM 703 N N . SER A 1 86 ? 10.270 11.877 -16.671 1.00 90.62 86 SER A N 1
ATOM 704 C CA . SER A 1 86 ? 10.829 13.108 -17.222 1.00 90.62 86 SER A CA 1
ATOM 705 C C . SER A 1 86 ? 12.350 12.979 -17.422 1.00 90.62 86 SER A C 1
ATOM 707 O O . SER A 1 86 ? 12.975 12.013 -16.958 1.00 90.62 86 SER A O 1
ATOM 709 N N . PRO A 1 87 ? 12.992 13.945 -18.106 1.00 90.19 87 PRO A N 1
ATOM 710 C CA . PRO A 1 87 ? 14.451 13.998 -18.185 1.00 90.19 87 PRO A CA 1
ATOM 711 C C . PRO A 1 87 ? 15.141 14.110 -16.817 1.00 90.19 87 PRO A C 1
ATOM 713 O O . PRO A 1 87 ? 16.278 13.666 -16.680 1.00 90.19 87 PRO A O 1
ATOM 716 N N . PHE A 1 88 ? 14.465 14.684 -15.818 1.00 88.81 88 PHE A N 1
ATOM 717 C CA . PHE A 1 88 ? 15.043 14.990 -14.507 1.00 88.81 88 PHE A CA 1
ATOM 718 C C . PHE A 1 88 ? 14.731 13.928 -13.457 1.00 88.81 88 PHE A C 1
ATOM 720 O O . PHE A 1 88 ? 15.588 13.618 -12.633 1.00 88.81 88 PHE A O 1
ATOM 727 N N . ASP A 1 89 ? 13.530 13.357 -13.514 1.00 89.31 89 ASP A N 1
ATOM 728 C CA . ASP A 1 89 ? 13.031 12.444 -12.494 1.00 89.31 89 ASP A CA 1
ATOM 729 C C . ASP A 1 89 ? 12.147 11.336 -13.076 1.00 89.31 89 ASP A C 1
ATOM 731 O O . ASP A 1 89 ? 11.517 11.507 -14.128 1.00 89.31 89 ASP A O 1
ATOM 735 N N . LYS A 1 90 ? 12.150 10.187 -12.401 1.00 92.56 90 LYS A N 1
ATOM 736 C CA . LYS A 1 90 ? 11.399 8.982 -12.754 1.00 92.56 90 LYS A CA 1
ATOM 737 C C . LYS A 1 90 ? 10.940 8.287 -11.479 1.00 92.56 90 LYS A C 1
ATOM 739 O O . LYS A 1 90 ? 11.778 7.891 -10.670 1.00 92.56 90 LYS A O 1
ATOM 744 N N . PHE A 1 91 ? 9.639 8.069 -11.344 1.00 92.75 91 PHE A N 1
ATOM 745 C CA . PHE A 1 91 ? 9.075 7.326 -10.219 1.00 92.75 91 PHE A CA 1
ATOM 746 C C . PHE A 1 91 ? 7.851 6.519 -10.629 1.00 92.75 91 PHE A C 1
ATOM 748 O O . PHE A 1 91 ? 7.212 6.795 -11.646 1.00 92.75 91 PHE A O 1
ATOM 755 N N . HIS A 1 92 ? 7.540 5.511 -9.821 1.00 94.88 92 HIS A N 1
ATOM 756 C CA . HIS A 1 92 ? 6.364 4.676 -9.989 1.00 94.88 92 HIS A CA 1
ATOM 757 C C . HIS A 1 92 ? 5.868 4.110 -8.667 1.00 94.88 92 HIS A C 1
ATOM 759 O O . HIS A 1 92 ? 6.667 3.818 -7.775 1.00 94.88 92 HIS A O 1
ATOM 765 N N . PHE A 1 93 ? 4.557 3.918 -8.570 1.00 96.44 93 PHE A N 1
ATOM 766 C CA . PHE A 1 93 ? 3.913 3.383 -7.378 1.00 96.44 93 PHE A CA 1
ATOM 767 C C . PHE A 1 93 ? 2.706 2.539 -7.756 1.00 96.44 93 PHE A C 1
ATOM 769 O O . PHE A 1 93 ? 1.914 2.927 -8.609 1.00 96.44 93 PHE A O 1
ATOM 776 N N . HIS A 1 94 ? 2.549 1.393 -7.103 1.00 97.62 94 HIS A N 1
ATOM 777 C CA . HIS A 1 94 ? 1.266 0.701 -7.066 1.00 97.62 94 HIS A CA 1
ATOM 778 C C . HIS A 1 94 ? 0.451 1.237 -5.897 1.00 97.62 94 HIS A C 1
ATOM 780 O O . HIS A 1 94 ? 0.984 1.327 -4.792 1.00 97.62 94 HIS A O 1
ATOM 786 N N . THR A 1 95 ? -0.821 1.528 -6.117 1.00 98.00 95 THR A N 1
ATOM 787 C CA . THR A 1 95 ? -1.774 1.867 -5.060 1.00 98.00 95 THR A CA 1
ATOM 788 C C . THR A 1 95 ? -2.647 0.655 -4.771 1.00 98.00 95 THR A C 1
ATOM 790 O O . THR A 1 95 ? -3.056 -0.067 -5.684 1.00 98.00 95 THR A O 1
ATOM 793 N N . PHE A 1 96 ? -2.918 0.422 -3.492 1.00 98.44 96 PHE A N 1
ATOM 794 C CA . PHE A 1 96 ? -3.791 -0.641 -3.016 1.00 98.44 96 PHE A CA 1
ATOM 795 C C . PHE A 1 96 ? -4.829 -0.089 -2.047 1.00 98.44 96 PHE A C 1
ATOM 797 O O . PHE A 1 96 ? -4.482 0.675 -1.145 1.00 98.44 96 PHE A O 1
ATOM 804 N N . ILE A 1 97 ? -6.067 -0.569 -2.163 1.00 98.12 97 ILE A N 1
ATOM 805 C CA . ILE A 1 97 ? -7.105 -0.362 -1.153 1.00 98.12 97 ILE A CA 1
ATOM 806 C C . ILE A 1 97 ? -7.030 -1.496 -0.135 1.00 98.12 97 ILE A C 1
ATOM 808 O O . ILE A 1 97 ? -7.203 -2.676 -0.464 1.00 98.12 97 ILE A O 1
ATOM 812 N N . CYS A 1 98 ? -6.797 -1.143 1.124 1.00 98.50 98 CYS A N 1
ATOM 813 C CA . CYS A 1 98 ? -6.700 -2.094 2.221 1.00 98.50 98 CYS A CA 1
ATOM 814 C C . CYS A 1 98 ? -7.981 -2.093 3.048 1.00 98.50 98 CYS A C 1
ATOM 816 O O . CYS A 1 98 ? -8.368 -1.071 3.603 1.00 98.50 98 CYS A O 1
ATOM 818 N N . GLN A 1 99 ? -8.613 -3.261 3.168 1.00 98.19 99 GLN A N 1
ATOM 819 C CA . GLN A 1 99 ? -9.753 -3.478 4.055 1.00 98.19 99 GLN A CA 1
ATOM 820 C C . GLN A 1 99 ? -9.258 -3.885 5.438 1.00 98.19 99 GLN A C 1
ATOM 822 O O . GLN A 1 99 ? -8.753 -4.999 5.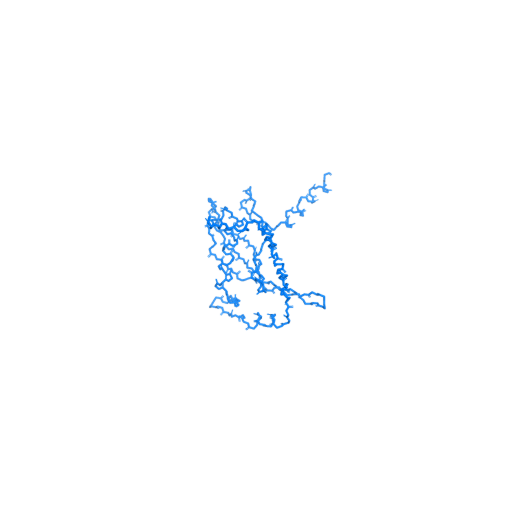615 1.00 98.19 99 GLN A O 1
ATOM 827 N N . THR A 1 100 ? -9.436 -3.018 6.424 1.00 98.25 100 THR A N 1
ATOM 828 C CA . THR A 1 100 ? -8.964 -3.212 7.794 1.00 98.25 100 THR A CA 1
ATOM 829 C C . THR A 1 100 ? -10.125 -3.438 8.756 1.00 98.25 100 THR A C 1
ATOM 831 O O . THR A 1 100 ? -11.221 -2.885 8.622 1.00 98.25 100 THR A O 1
ATOM 834 N N . LYS A 1 101 ? -9.899 -4.309 9.736 1.00 98.25 101 LYS A N 1
ATOM 835 C CA . LYS A 1 101 ? -10.758 -4.470 10.904 1.00 98.25 101 LYS A CA 1
ATOM 836 C C . LYS A 1 101 ? -10.143 -3.662 12.037 1.00 98.25 101 LYS A C 1
ATOM 838 O O . LYS A 1 101 ? -9.042 -3.979 12.468 1.00 98.25 101 LYS A O 1
ATOM 843 N N . VAL A 1 102 ? -10.851 -2.642 12.505 1.00 98.00 102 VAL A N 1
ATOM 844 C CA . VAL A 1 102 ? -10.449 -1.840 13.669 1.00 98.00 102 VAL A CA 1
ATOM 845 C C . VAL A 1 102 ? -11.072 -2.437 14.933 1.00 98.00 102 VAL A C 1
ATOM 847 O O . VAL A 1 102 ? -12.182 -2.985 14.881 1.00 98.00 102 VAL A O 1
ATOM 850 N N . ILE A 1 103 ? -10.343 -2.365 16.047 1.00 97.31 103 ILE A N 1
ATOM 851 C CA . ILE A 1 103 ? -10.793 -2.828 17.366 1.00 97.31 103 ILE A CA 1
ATOM 852 C C . ILE A 1 103 ? -12.115 -2.138 17.727 1.00 97.31 103 ILE A C 1
ATOM 854 O O . ILE A 1 103 ? -12.287 -0.951 17.481 1.00 97.31 103 ILE A O 1
ATOM 858 N N . ASP A 1 104 ? -13.070 -2.903 18.259 1.00 96.00 104 ASP A N 1
ATOM 859 C CA . ASP A 1 104 ? -14.406 -2.449 18.685 1.00 96.00 104 ASP A CA 1
ATOM 860 C C . ASP A 1 104 ? -15.309 -1.817 17.600 1.00 96.00 104 ASP A C 1
ATOM 862 O O . ASP A 1 104 ? -16.498 -1.599 17.835 1.00 96.00 104 ASP A O 1
ATOM 866 N N . ILE A 1 105 ? -14.829 -1.656 16.363 1.00 96.62 105 ILE A N 1
ATOM 867 C CA . ILE A 1 105 ? -15.621 -1.148 15.235 1.00 96.62 105 ILE A CA 1
ATOM 868 C C . ILE A 1 105 ? -16.196 -2.308 14.431 1.00 96.62 105 ILE A C 1
ATOM 870 O O . ILE A 1 105 ? -15.460 -3.085 13.828 1.00 96.62 105 ILE A O 1
ATOM 874 N N . GLN A 1 106 ? -17.523 -2.457 14.372 1.00 94.31 106 GLN A N 1
ATOM 875 C CA . GLN A 1 106 ? -18.148 -3.602 13.686 1.00 94.31 106 GLN A CA 1
ATOM 876 C C . GLN A 1 106 ? -17.859 -3.646 12.178 1.00 94.31 106 GLN A C 1
ATOM 878 O O . GLN A 1 106 ? -17.558 -4.716 11.644 1.00 94.31 106 GLN A O 1
ATOM 883 N N . ARG A 1 107 ? -17.959 -2.496 11.504 1.00 96.25 107 ARG A N 1
ATOM 884 C CA . ARG A 1 107 ? -17.753 -2.358 10.055 1.00 96.25 107 ARG A CA 1
ATOM 885 C C . ARG A 1 107 ? -16.266 -2.391 9.697 1.00 96.25 107 ARG A C 1
ATOM 887 O O . ARG A 1 107 ? -15.431 -1.921 10.461 1.00 96.25 107 ARG A O 1
ATOM 894 N N . LEU A 1 108 ? -15.951 -2.922 8.516 1.00 97.62 108 LEU A N 1
ATOM 895 C CA . LEU A 1 108 ? -14.607 -2.799 7.953 1.00 97.62 108 LEU A CA 1
ATOM 896 C C . LEU A 1 108 ? -14.351 -1.361 7.513 1.00 97.62 108 LEU A C 1
ATOM 898 O O . LEU A 1 108 ? -15.277 -0.659 7.096 1.00 97.62 108 LEU A O 1
ATOM 902 N N . LYS A 1 109 ? -13.088 -0.971 7.601 1.00 97.9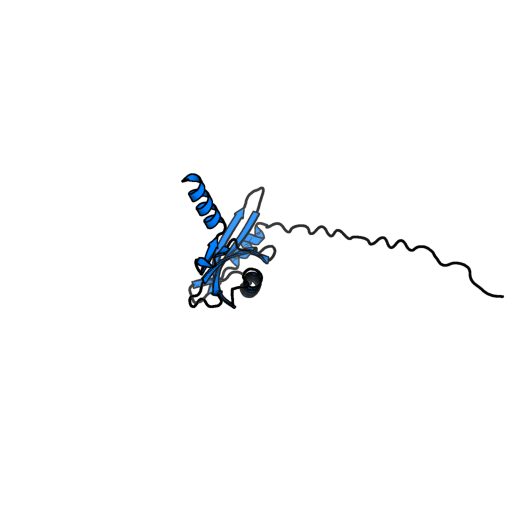4 109 LYS A N 1
ATOM 903 C CA . LYS A 1 109 ? -12.569 0.335 7.221 1.00 97.94 109 LYS A CA 1
ATOM 904 C C . LYS A 1 109 ? -11.606 0.199 6.057 1.00 97.94 109 LYS A C 1
ATOM 906 O O . LYS A 1 109 ? -11.142 -0.902 5.759 1.00 97.94 109 LYS A O 1
ATOM 911 N N . TYR A 1 110 ? -11.392 1.302 5.358 1.00 98.00 110 TYR A N 1
ATOM 912 C CA . TYR A 1 110 ? -10.648 1.328 4.109 1.00 98.00 110 TYR A CA 1
ATOM 913 C C . TYR A 1 110 ? -9.581 2.405 4.206 1.00 98.00 110 TYR A C 1
ATOM 915 O O . TYR A 1 110 ? -9.845 3.489 4.712 1.00 98.00 110 TYR A O 1
ATOM 923 N N . LEU A 1 111 ? -8.382 2.093 3.735 1.00 97.81 111 LEU A N 1
ATOM 924 C CA . LEU A 1 111 ? -7.315 3.074 3.582 1.00 97.81 111 LEU A CA 1
ATOM 925 C C . LEU A 1 111 ? -6.468 2.721 2.368 1.00 97.81 111 LEU A C 1
ATOM 927 O O . LEU A 1 111 ? -6.324 1.539 2.026 1.00 97.81 111 LEU A O 1
ATOM 931 N N . GLU A 1 112 ? -5.901 3.738 1.733 1.00 98.31 112 GLU A N 1
ATOM 932 C CA . GLU A 1 112 ? -5.008 3.542 0.599 1.00 98.31 112 GLU A CA 1
ATOM 933 C C . GLU A 1 112 ? -3.563 3.402 1.049 1.00 98.31 112 GLU A C 1
ATOM 935 O O . GLU A 1 112 ? -3.096 4.039 1.998 1.00 98.31 112 GLU A O 1
ATOM 940 N N . VAL A 1 113 ? -2.839 2.547 0.340 1.00 98.50 113 VAL A N 1
ATOM 941 C CA . VAL A 1 113 ? -1.426 2.296 0.577 1.00 98.50 113 VAL A CA 1
ATOM 942 C C . VAL A 1 113 ? -0.695 2.311 -0.754 1.00 98.50 113 VAL A C 1
ATOM 944 O O . VAL A 1 113 ? -1.075 1.594 -1.681 1.00 98.50 113 VAL A O 1
ATOM 947 N N . LYS A 1 114 ? 0.394 3.076 -0.840 1.00 98.25 114 LYS A N 1
ATOM 948 C CA . LYS A 1 114 ? 1.291 3.070 -1.995 1.00 98.25 114 LYS A CA 1
ATOM 949 C C . LYS A 1 114 ? 2.489 2.165 -1.735 1.00 98.25 114 LYS A C 1
ATOM 951 O O . LYS A 1 114 ? 3.111 2.187 -0.672 1.00 98.25 114 LYS A O 1
ATOM 956 N N . TYR A 1 115 ? 2.837 1.376 -2.738 1.00 98.12 115 TYR A N 1
ATOM 957 C CA . TYR A 1 115 ? 3.990 0.490 -2.759 1.00 98.12 115 TYR A CA 1
ATOM 958 C C . TYR A 1 115 ? 4.940 0.906 -3.879 1.00 98.12 115 TYR A C 1
ATOM 960 O O . TYR A 1 115 ? 4.542 0.998 -5.042 1.00 98.12 115 TYR A O 1
ATOM 968 N N . ASN A 1 116 ? 6.208 1.120 -3.537 1.00 96.25 116 ASN A N 1
ATOM 969 C CA . ASN A 1 116 ? 7.264 1.395 -4.501 1.00 96.25 116 ASN A CA 1
ATOM 970 C C . ASN A 1 116 ? 7.945 0.078 -4.921 1.00 96.25 116 ASN A C 1
ATOM 972 O O . ASN A 1 116 ? 8.640 -0.535 -4.105 1.00 96.25 116 ASN A O 1
ATOM 976 N N . PRO A 1 117 ? 7.806 -0.376 -6.178 1.00 95.25 117 PRO A N 1
ATOM 977 C CA . PRO A 1 117 ? 8.409 -1.632 -6.615 1.00 95.25 117 PRO A CA 1
ATOM 978 C C . PRO A 1 117 ? 9.940 -1.572 -6.767 1.00 95.25 117 PRO A C 1
ATOM 980 O O . PRO A 1 117 ? 10.577 -2.622 -6.879 1.00 95.25 117 PRO A O 1
ATOM 983 N N . LEU A 1 118 ? 10.555 -0.384 -6.745 1.00 93.12 118 LEU A N 1
ATOM 984 C CA . LEU A 1 118 ? 12.006 -0.221 -6.847 1.00 93.12 118 LEU A CA 1
ATOM 985 C C . LEU A 1 118 ? 12.743 -0.649 -5.575 1.00 93.12 118 LEU A C 1
ATOM 987 O O . LEU A 1 118 ? 13.720 -1.400 -5.650 1.00 93.12 118 LEU A O 1
ATOM 991 N N . ASP A 1 119 ? 12.304 -0.128 -4.428 1.00 93.31 119 ASP A N 1
ATOM 992 C CA . ASP A 1 119 ? 12.928 -0.335 -3.115 1.00 93.31 119 ASP A CA 1
ATOM 993 C C . ASP A 1 119 ? 12.049 -1.159 -2.161 1.00 93.31 119 ASP A C 1
ATOM 995 O O . ASP A 1 119 ? 12.489 -1.574 -1.088 1.00 93.31 119 ASP A O 1
ATOM 999 N N . GLY A 1 120 ? 10.820 -1.458 -2.576 1.00 95.06 120 GLY A N 1
ATOM 1000 C CA . GLY A 1 120 ? 9.867 -2.249 -1.824 1.00 95.06 120 GLY A CA 1
ATOM 1001 C C . GLY A 1 120 ? 9.253 -1.519 -0.636 1.00 95.06 120 GLY A C 1
ATOM 1002 O O . GLY A 1 120 ? 8.668 -2.199 0.211 1.00 95.06 120 GLY A O 1
ATOM 1003 N N . LYS A 1 121 ? 9.400 -0.195 -0.534 1.00 96.38 121 LYS A N 1
ATOM 1004 C CA . LYS A 1 121 ? 8.792 0.578 0.549 1.00 96.38 121 LYS A CA 1
ATOM 1005 C C . LYS A 1 121 ? 7.286 0.682 0.371 1.00 96.38 121 LYS A C 1
ATOM 1007 O O . LYS A 1 121 ? 6.771 0.757 -0.742 1.00 96.38 121 LYS A O 1
ATOM 1012 N N . VAL A 1 122 ? 6.610 0.704 1.508 1.00 98.31 122 VAL A N 1
ATOM 1013 C CA . VAL A 1 122 ? 5.170 0.878 1.634 1.00 98.31 122 VAL A CA 1
ATOM 1014 C C . VAL A 1 122 ? 4.938 2.174 2.401 1.00 98.31 122 VAL A C 1
ATOM 1016 O O . VAL A 1 122 ? 5.621 2.416 3.397 1.00 98.31 122 VAL A O 1
ATOM 1019 N N . ASN A 1 123 ? 4.022 3.012 1.934 1.00 97.75 123 ASN A N 1
ATOM 1020 C CA . ASN A 1 123 ? 3.616 4.223 2.632 1.00 97.75 123 ASN A CA 1
ATOM 1021 C C . ASN A 1 123 ? 2.115 4.480 2.453 1.00 97.75 123 ASN A C 1
ATOM 1023 O O . ASN A 1 123 ? 1.448 3.861 1.630 1.00 97.75 123 ASN A O 1
ATOM 1027 N N . SER A 1 124 ? 1.588 5.376 3.273 1.00 97.69 124 SER A N 1
ATOM 1028 C CA . SER A 1 124 ? 0.209 5.845 3.224 1.00 97.69 124 SER A CA 1
ATOM 1029 C C . SER A 1 124 ? 0.183 7.212 3.893 1.00 97.69 124 SER A C 1
ATOM 1031 O O . SER A 1 124 ? 0.858 7.397 4.911 1.00 97.69 124 SER A O 1
ATOM 1033 N N . ASP A 1 125 ? -0.576 8.138 3.337 1.00 96.88 125 ASP A N 1
ATOM 1034 C CA . ASP A 1 125 ? -0.905 9.454 3.889 1.00 96.88 125 ASP A CA 1
ATOM 1035 C C . ASP A 1 125 ? -2.196 9.426 4.721 1.00 96.88 125 ASP A C 1
ATOM 1037 O O . ASP A 1 125 ? -2.611 10.446 5.252 1.00 96.88 125 ASP A O 1
ATOM 1041 N N . PHE A 1 126 ? -2.822 8.258 4.893 1.00 97.56 126 PHE A N 1
ATOM 1042 C CA . PHE A 1 126 ? -4.021 8.137 5.714 1.00 97.56 126 PHE A CA 1
ATOM 1043 C C . PHE A 1 126 ? -3.681 8.207 7.207 1.00 97.56 126 PHE A C 1
ATOM 1045 O O . PHE A 1 126 ? -2.670 7.653 7.667 1.00 97.56 126 PHE A O 1
ATOM 1052 N N . VAL A 1 127 ? -4.571 8.836 7.966 1.00 96.50 127 VAL A N 1
ATOM 1053 C CA . VAL A 1 127 ? -4.534 8.994 9.422 1.00 96.50 127 VAL A CA 1
ATOM 1054 C C . VAL A 1 127 ? -5.861 8.500 9.997 1.00 96.50 127 VAL A C 1
ATOM 1056 O O . VAL A 1 127 ? -6.907 8.667 9.378 1.00 96.50 127 VAL A O 1
ATOM 1059 N N . TRP A 1 128 ? -5.825 7.854 11.165 1.00 96.56 128 TRP A N 1
ATOM 1060 C CA . TRP A 1 128 ? -7.032 7.430 11.877 1.00 96.56 128 TRP A CA 1
ATOM 1061 C C . TRP A 1 128 ? -7.602 8.575 12.715 1.00 96.56 128 TRP A C 1
ATOM 1063 O O . TRP A 1 128 ? -6.872 9.175 13.506 1.00 96.56 128 TRP A O 1
ATOM 1073 N N . TYR A 1 129 ? -8.903 8.823 12.592 1.00 94.81 129 TYR A N 1
ATOM 1074 C CA . TYR A 1 129 ? -9.620 9.829 13.364 1.00 94.81 129 TYR A CA 1
ATOM 1075 C C . TYR A 1 129 ? -10.617 9.164 14.316 1.00 94.81 129 TYR A C 1
ATOM 1077 O O . TYR A 1 129 ? -11.662 8.666 13.895 1.00 94.81 129 TYR A O 1
ATOM 1085 N N . GLU A 1 130 ? -10.291 9.158 15.612 1.00 93.62 130 GLU A N 1
ATOM 1086 C CA . GLU A 1 130 ? -11.047 8.426 16.642 1.00 93.62 130 GLU A CA 1
ATOM 1087 C C . GLU A 1 130 ? -12.513 8.870 16.737 1.00 93.62 130 GLU A C 1
ATOM 1089 O O . GLU A 1 130 ? -13.406 8.035 16.835 1.00 93.62 130 GLU A O 1
ATOM 1094 N N . GLU A 1 131 ? -12.787 10.176 16.661 1.00 92.56 131 GLU A N 1
ATOM 1095 C CA . GLU A 1 131 ? -14.145 10.714 16.841 1.00 92.56 131 GLU A CA 1
ATOM 1096 C C . GLU A 1 131 ? -15.115 10.284 15.736 1.00 92.56 131 GLU A C 1
ATOM 1098 O O . GLU A 1 131 ? -16.311 10.110 15.971 1.00 92.56 131 GLU A O 1
ATOM 1103 N N . GLN A 1 132 ? -14.593 10.121 14.522 1.00 93.50 132 GLN A N 1
ATOM 1104 C CA . GLN A 1 132 ? -15.367 9.754 13.334 1.00 93.50 132 GLN A CA 1
ATOM 1105 C C . GLN A 1 132 ? -15.257 8.251 13.036 1.00 93.50 132 GLN A C 1
ATOM 1107 O O . GLN A 1 132 ? -15.957 7.722 12.163 1.00 93.50 132 GLN A O 1
ATOM 1112 N N . GLU A 1 133 ? -14.400 7.563 13.795 1.00 95.56 133 GLU A N 1
ATOM 1113 C CA . GLU A 1 133 ? -14.008 6.176 13.608 1.00 95.56 133 GLU A CA 1
ATOM 1114 C C . GLU A 1 133 ? -13.601 5.902 12.153 1.00 95.56 133 GLU A C 1
ATOM 1116 O O . GLU A 1 133 ? -14.035 4.903 11.581 1.00 95.56 133 GLU A O 1
ATOM 1121 N N . GLU A 1 134 ? -12.853 6.790 11.497 1.00 96.56 134 GLU A N 1
ATOM 1122 C CA . GLU A 1 134 ? -12.569 6.689 10.058 1.00 96.56 134 GLU A CA 1
ATOM 1123 C C . GLU A 1 134 ? -11.127 7.066 9.711 1.00 96.56 134 GLU A C 1
ATOM 1125 O O . GLU A 1 134 ? -10.468 7.795 10.455 1.00 96.56 134 GLU A O 1
ATOM 1130 N N . PHE A 1 135 ? -10.626 6.529 8.594 1.00 97.19 135 PHE A N 1
ATOM 1131 C CA . PHE A 1 135 ? -9.344 6.947 8.035 1.00 97.19 135 PHE A CA 1
ATOM 1132 C C . PHE A 1 135 ? -9.535 8.064 7.006 1.00 97.19 135 PHE A C 1
ATOM 1134 O O . PHE A 1 135 ? -10.328 7.913 6.078 1.00 97.19 135 PHE A O 1
ATOM 1141 N N . TYR A 1 136 ? -8.746 9.130 7.123 1.00 96.25 136 TYR A N 1
ATOM 1142 C CA . TYR A 1 136 ? -8.723 10.245 6.172 1.00 96.25 136 TYR A CA 1
ATOM 1143 C C . TYR A 1 136 ? -7.316 10.472 5.627 1.00 96.25 136 TYR A C 1
ATOM 1145 O O . TYR A 1 136 ? -6.357 10.325 6.391 1.00 96.25 136 TYR A O 1
ATOM 1153 N N . PRO A 1 137 ? -7.163 10.857 4.351 1.00 94.88 137 PRO A N 1
ATOM 1154 C CA . PRO A 1 137 ? -5.907 11.402 3.856 1.00 94.88 137 PRO A CA 1
ATOM 1155 C C . PRO A 1 137 ? -5.531 12.662 4.645 1.00 94.88 137 PRO A C 1
ATOM 1157 O O . PRO A 1 137 ? -6.362 13.548 4.837 1.00 94.88 137 PRO A O 1
ATOM 1160 N N . GLU A 1 138 ? -4.269 12.778 5.056 1.00 92.62 138 GLU A N 1
ATOM 1161 C CA . GLU A 1 138 ? -3.743 13.934 5.799 1.00 92.62 138 GLU A CA 1
ATOM 1162 C C . GLU A 1 138 ? -4.049 15.265 5.093 1.00 92.62 138 GLU A C 1
ATOM 1164 O O . GLU A 1 138 ? -4.473 16.231 5.719 1.00 92.62 138 GLU A O 1
ATOM 1169 N N . LYS A 1 139 ? -3.963 15.280 3.760 1.00 89.81 1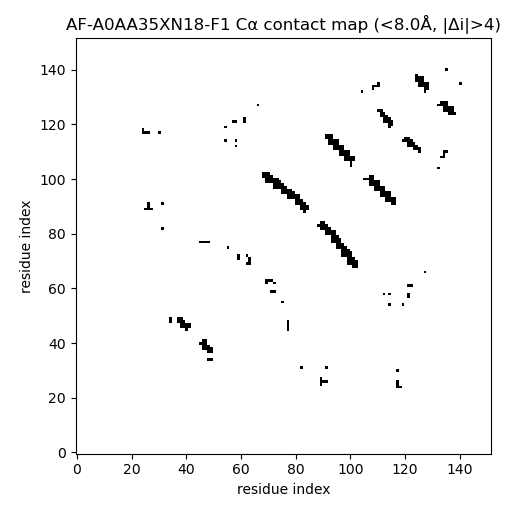39 LYS A N 1
ATOM 1170 C CA . LYS A 1 139 ? -4.279 16.455 2.944 1.00 89.81 139 LYS A CA 1
ATOM 1171 C C . LYS A 1 139 ? -5.733 16.934 3.087 1.00 89.81 139 LYS A C 1
ATOM 1173 O O . LYS A 1 139 ? -5.975 18.136 3.059 1.00 89.81 139 LYS A O 1
ATOM 1178 N N . GLU A 1 140 ? -6.699 16.025 3.222 1.00 87.19 140 GLU A N 1
ATOM 1179 C CA . GLU A 1 140 ? -8.110 16.410 3.388 1.00 87.19 140 GLU A CA 1
ATOM 1180 C C . GLU A 1 140 ? -8.354 17.076 4.749 1.00 87.19 140 GLU A C 1
ATOM 1182 O O . GLU A 1 140 ? -9.200 17.961 4.863 1.00 87.19 140 GLU A O 1
ATOM 1187 N N . ILE A 1 141 ? -7.577 16.692 5.765 1.00 83.56 141 ILE A N 1
ATOM 1188 C CA . ILE A 1 141 ? -7.613 17.305 7.097 1.00 83.56 141 ILE A CA 1
ATOM 1189 C C . ILE A 1 141 ? -7.045 18.728 7.027 1.00 83.56 141 ILE A C 1
ATOM 1191 O O . ILE A 1 141 ? -7.695 19.670 7.475 1.00 83.56 141 ILE A O 1
ATOM 1195 N N . GLU A 1 142 ? -5.876 18.900 6.403 1.00 84.62 142 GLU A N 1
ATOM 1196 C CA . GLU A 1 142 ? -5.231 20.214 6.255 1.00 84.62 142 GLU A CA 1
ATOM 1197 C C . GLU A 1 142 ? -6.118 21.225 5.509 1.00 84.62 142 GLU A C 1
ATOM 1199 O O . GLU A 1 142 ? -6.175 22.400 5.876 1.00 84.62 142 GLU A O 1
ATOM 1204 N N . GLU A 1 143 ? -6.819 20.785 4.460 1.00 83.81 143 GLU A N 1
ATOM 1205 C CA . GLU A 1 143 ? -7.729 21.641 3.691 1.00 83.81 143 GLU A CA 1
ATOM 1206 C C . GLU A 1 143 ? -8.969 22.051 4.503 1.00 83.81 143 GLU A C 1
ATOM 1208 O O . GLU A 1 143 ? -9.423 23.193 4.386 1.00 83.81 143 GLU A O 1
ATOM 1213 N N . ALA A 1 144 ? -9.498 21.160 5.348 1.00 80.56 144 ALA A N 1
ATOM 1214 C CA . ALA A 1 144 ? -10.627 21.467 6.224 1.00 80.56 144 ALA A CA 1
ATOM 1215 C C . ALA A 1 144 ? -10.251 22.506 7.295 1.00 80.56 144 ALA A C 1
ATOM 1217 O O . ALA A 1 144 ? -10.971 23.488 7.476 1.00 80.56 144 ALA A O 1
ATOM 1218 N N . GLU A 1 145 ? -9.095 22.343 7.943 1.00 80.38 145 GLU A N 1
ATOM 1219 C CA . GLU A 1 145 ? -8.605 23.268 8.976 1.00 80.38 145 GLU A CA 1
ATOM 1220 C C . GLU A 1 145 ? -8.314 24.668 8.404 1.00 80.38 145 GLU A C 1
ATOM 1222 O O . GLU A 1 145 ? -8.701 25.682 8.986 1.00 80.38 145 GLU A O 1
ATOM 1227 N N . GLN A 1 146 ? -7.697 24.747 7.220 1.00 73.81 146 GLN A N 1
ATOM 1228 C CA . GLN A 1 146 ? -7.417 26.029 6.558 1.00 73.81 146 GLN A CA 1
ATOM 1229 C C . GLN A 1 146 ? -8.692 26.750 6.094 1.00 73.81 146 GLN A C 1
ATOM 1231 O O . GLN A 1 146 ? -8.742 27.982 6.108 1.00 73.81 146 GLN A O 1
ATOM 1236 N N . GLY A 1 147 ? -9.726 26.007 5.688 1.00 68.69 147 GLY A N 1
ATOM 1237 C CA . GLY A 1 147 ? -11.026 26.575 5.331 1.00 68.69 147 GLY A CA 1
ATOM 1238 C C . GLY A 1 147 ? -11.691 27.280 6.514 1.00 68.69 147 GLY A C 1
ATOM 1239 O O . GLY A 1 147 ? -12.126 28.425 6.379 1.00 68.69 147 GLY A O 1
ATOM 1240 N N . GLU A 1 148 ? -11.684 26.647 7.689 1.00 66.31 148 GLU A N 1
ATOM 1241 C CA . GLU A 1 148 ? -12.271 27.196 8.918 1.00 66.31 148 GLU A CA 1
ATOM 1242 C C . GLU A 1 148 ? -11.532 28.442 9.441 1.00 66.31 148 GLU A C 1
ATOM 1244 O O . GLU A 1 148 ? -12.161 29.354 9.982 1.00 66.31 148 GLU A O 1
ATOM 1249 N N . GLU A 1 149 ? -10.214 28.543 9.250 1.00 59.94 149 GLU A N 1
ATOM 1250 C CA . GLU A 1 149 ? -9.443 29.735 9.642 1.00 59.94 149 GLU A CA 1
ATOM 1251 C C . GLU A 1 149 ? -9.700 30.953 8.740 1.00 59.94 149 GLU A C 1
ATOM 1253 O O . GLU A 1 149 ? -9.555 32.091 9.187 1.00 59.94 149 GLU A O 1
ATOM 1258 N N . THR A 1 150 ? -10.094 30.751 7.479 1.00 58.97 150 THR A N 1
ATOM 1259 C CA . THR A 1 150 ? -10.381 31.863 6.551 1.00 58.97 150 THR A CA 1
ATOM 1260 C C . THR A 1 150 ? -11.799 32.427 6.661 1.00 58.97 150 THR A C 1
ATOM 1262 O O . THR A 1 150 ? -12.055 33.522 6.155 1.00 58.97 150 THR A O 1
ATOM 1265 N N . GLU A 1 151 ? -12.709 31.711 7.326 1.00 54.09 151 GLU A N 1
ATOM 1266 C CA . GLU A 1 151 ? -14.106 32.123 7.523 1.00 54.09 151 GLU A CA 1
ATOM 1267 C C . GLU A 1 151 ? -14.375 32.805 8.881 1.00 54.09 151 GLU A C 1
ATOM 1269 O O . GLU A 1 151 ? -15.484 33.306 9.091 1.00 54.09 151 GLU A O 1
ATOM 1274 N N . ASN A 1 152 ? -13.374 32.880 9.771 1.00 46.31 152 ASN A N 1
ATOM 1275 C CA . ASN A 1 152 ? -13.472 33.490 11.108 1.00 46.31 152 ASN A CA 1
ATOM 1276 C C . ASN A 1 152 ? -12.802 34.870 11.224 1.00 46.31 152 ASN A C 1
ATOM 1278 O O . ASN A 1 152 ? -11.637 35.030 10.799 1.00 46.31 152 ASN A O 1
#

Sequence (152 aa):
MKKCLSLLAIFIVVTLVSTATAQDKKVVIEDFIKQHEGFEENADGEIIPINIKEINKKIRFFIDEKFPNVEYTRNIIWDSYETFISPFDKFHFHTFICQTKVIDIQRLKYLEVKYNPLDGKVNSDFVWYEEQEEFYPEKEIEEAEQGEETEN